Protein AF-A0A5E6NGL3-F1 (afdb_monomer_lite)

Sequence (136 aa):
MLFLQLDERLEDPSSFRTLKNEIEWINKFREMGIKTPKYFKTISMFGKDNQEHHGILVERIHSSVLVKPGRLSILKGRTTAKTLSDIQNLLQKFDQYPNLGIGDFQVLLGRDGQLYVIDPLNIHAHRLKFCLIIHR

Foldseek 3Di:
DWDKPDDDDDDDPLVVVLQVVQVVVCVVCVVLVQAAFAWDDKDWDQDPVRDIDIATATHAQPPWDKDFPPPDPPPPQQADVQLVVNVVSVVVSCVVPVQDDFLGFMWIRHSNRHIHTPPRDRVPRDDDHIYTNDDD

Structure (mmCIF, N/CA/C/O backbone):
data_AF-A0A5E6NGL3-F1
#
_entry.id   AF-A0A5E6NGL3-F1
#
loop_
_atom_site.group_PDB
_atom_site.id
_atom_site.type_symbol
_atom_site.label_atom_id
_atom_site.label_alt_id
_atom_site.label_comp_id
_atom_site.label_asym_id
_atom_site.label_entity_id
_atom_site.label_seq_id
_atom_site.pdbx_PDB_ins_code
_atom_site.Cartn_x
_atom_site.Cartn_y
_atom_site.Cartn_z
_atom_site.occupancy
_atom_site.B_iso_or_equiv
_atom_site.auth_seq_id
_atom_site.auth_comp_id
_atom_site.auth_asym_id
_atom_site.auth_atom_id
_atom_site.pdbx_PDB_model_num
ATOM 1 N N . MET A 1 1 ? -12.128 -11.095 -15.350 1.00 22.67 1 MET A N 1
ATOM 2 C CA . MET A 1 1 ? -11.728 -9.815 -15.980 1.00 22.67 1 MET A CA 1
ATOM 3 C C . MET A 1 1 ? -10.497 -9.285 -15.272 1.00 22.67 1 MET A C 1
ATOM 5 O O . MET A 1 1 ? -10.612 -8.934 -14.108 1.00 22.67 1 MET A O 1
ATOM 9 N N . LEU A 1 2 ? -9.342 -9.284 -15.943 1.00 27.00 2 LEU A N 1
ATOM 10 C CA . LEU A 1 2 ? -8.118 -8.619 -15.486 1.00 27.00 2 LEU A CA 1
ATOM 11 C C . LEU A 1 2 ? -8.354 -7.100 -15.551 1.00 27.00 2 LEU A C 1
ATOM 13 O O . LEU A 1 2 ? -8.649 -6.593 -16.631 1.00 27.00 2 LEU A O 1
ATOM 17 N N . PHE A 1 3 ? -8.254 -6.381 -14.433 1.00 27.14 3 PHE A N 1
ATOM 18 C CA . PHE A 1 3 ? -8.208 -4.919 -14.480 1.00 27.14 3 PHE A CA 1
ATOM 19 C C . PHE A 1 3 ? -6.767 -4.501 -14.777 1.00 27.14 3 PHE A C 1
ATOM 21 O O . PHE A 1 3 ? -5.906 -4.524 -13.901 1.00 27.14 3 PHE A O 1
ATOM 28 N N . LEU A 1 4 ? -6.518 -4.194 -16.048 1.00 32.59 4 LEU A N 1
ATOM 29 C CA . LEU A 1 4 ? -5.351 -3.460 -16.520 1.00 32.59 4 LEU A CA 1
ATOM 30 C C . LEU A 1 4 ? -5.724 -1.981 -16.474 1.00 32.59 4 LEU A C 1
ATOM 32 O O . LEU A 1 4 ? -6.608 -1.550 -17.212 1.00 32.59 4 LEU A O 1
ATOM 36 N N . GLN A 1 5 ? -5.090 -1.213 -15.595 1.00 35.44 5 GLN A N 1
ATOM 37 C CA . GLN A 1 5 ? -5.137 0.238 -15.705 1.00 35.44 5 GLN A CA 1
ATOM 38 C C . GLN A 1 5 ? -3.986 0.623 -16.635 1.00 35.44 5 GLN A C 1
ATOM 40 O O . GLN A 1 5 ? -2.831 0.635 -16.215 1.00 35.44 5 GLN A O 1
ATOM 45 N N . LEU A 1 6 ? -4.306 0.783 -17.922 1.00 31.34 6 LEU A N 1
ATOM 46 C CA . LEU A 1 6 ? -3.358 1.237 -18.930 1.00 31.34 6 LEU A CA 1
ATOM 47 C C . LEU A 1 6 ? -3.325 2.768 -18.898 1.00 31.34 6 LEU A C 1
ATOM 49 O O . LEU A 1 6 ? -4.347 3.388 -19.183 1.00 31.34 6 LEU A O 1
ATOM 53 N N . ASP A 1 7 ? -2.191 3.362 -18.529 1.00 35.12 7 ASP A N 1
ATOM 54 C CA . ASP A 1 7 ? -1.921 4.772 -18.825 1.00 35.12 7 ASP A CA 1
ATOM 55 C C . ASP A 1 7 ? -0.965 4.790 -20.023 1.00 35.12 7 ASP A C 1
ATOM 57 O O . ASP A 1 7 ? 0.172 4.322 -19.950 1.00 35.12 7 ASP A O 1
ATOM 61 N N . GLU A 1 8 ? -1.485 5.206 -21.174 1.00 35.16 8 GLU A N 1
ATOM 62 C CA . GLU A 1 8 ? -0.769 5.245 -22.445 1.00 35.16 8 GLU A CA 1
ATOM 63 C C . GLU A 1 8 ? 0.242 6.388 -22.415 1.00 35.16 8 GLU A C 1
ATOM 65 O O . GLU A 1 8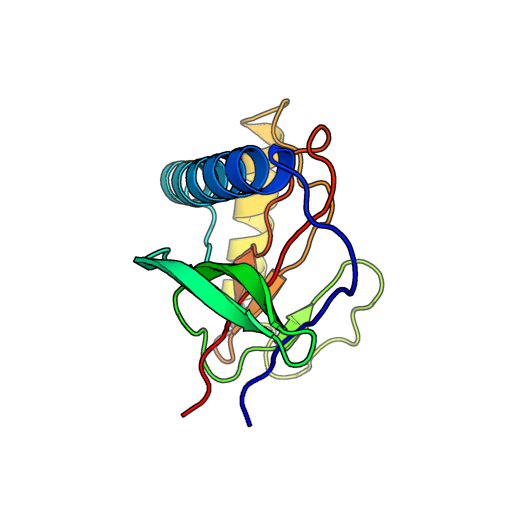 ? -0.121 7.521 -22.734 1.00 35.16 8 GLU A O 1
ATOM 70 N N . ARG A 1 9 ? 1.499 6.119 -22.040 1.00 37.59 9 ARG A N 1
ATOM 71 C CA . ARG A 1 9 ? 2.667 6.883 -22.516 1.00 37.59 9 ARG A CA 1
ATOM 72 C C . ARG A 1 9 ? 3.993 6.315 -22.010 1.00 37.59 9 ARG A C 1
ATOM 74 O O . ARG A 1 9 ? 4.148 6.148 -20.817 1.00 37.59 9 ARG A O 1
ATOM 81 N N . LEU A 1 10 ? 4.936 6.208 -22.950 1.00 45.59 10 LEU A N 1
ATOM 82 C CA . LEU A 1 10 ? 6.393 6.428 -22.880 1.00 45.59 10 LEU A CA 1
ATOM 83 C C . LEU A 1 10 ? 7.353 5.285 -22.492 1.00 45.59 10 LEU A C 1
ATOM 85 O O . LEU A 1 10 ? 7.558 4.935 -21.332 1.00 45.59 10 LEU A O 1
ATOM 89 N N . GLU A 1 11 ? 8.070 4.872 -23.540 1.00 48.03 11 GLU A N 1
ATOM 90 C CA . GLU A 1 11 ? 9.465 4.433 -23.590 1.00 48.03 11 GLU A CA 1
ATOM 91 C C . GLU A 1 11 ? 10.403 5.494 -22.963 1.00 48.03 11 GLU A C 1
ATOM 93 O O . GLU A 1 11 ? 10.647 6.542 -23.558 1.00 48.03 11 GLU A O 1
ATOM 98 N N . ASP A 1 12 ? 10.947 5.257 -21.766 1.00 45.00 12 ASP A N 1
ATOM 99 C CA . ASP A 1 12 ? 12.068 6.046 -21.227 1.00 45.00 12 ASP A CA 1
ATOM 100 C C . ASP A 1 12 ? 12.848 5.210 -20.184 1.00 45.00 12 ASP A C 1
ATOM 102 O O . ASP A 1 12 ? 12.214 4.634 -19.294 1.00 45.00 12 ASP A O 1
ATOM 106 N N . PRO A 1 13 ? 14.197 5.127 -20.213 1.00 43.75 13 PRO A N 1
ATOM 107 C CA . PRO A 1 13 ? 15.022 4.585 -19.119 1.00 43.75 13 PRO A CA 1
ATOM 108 C C . PRO A 1 13 ? 14.725 5.168 -17.718 1.00 43.75 13 PRO A C 1
ATOM 110 O O . PRO A 1 13 ? 15.100 4.564 -16.707 1.00 43.75 13 PRO A O 1
ATOM 113 N N . SER A 1 14 ? 14.012 6.295 -17.617 1.00 47.84 14 SER A N 1
ATOM 114 C CA . SER A 1 14 ? 13.446 6.795 -16.353 1.00 47.84 14 SER A CA 1
ATOM 115 C C . SER A 1 14 ? 12.419 5.843 -15.703 1.00 47.84 14 SER A C 1
ATOM 117 O O . SER A 1 14 ? 12.320 5.810 -14.473 1.00 47.84 14 SER A O 1
ATOM 119 N N . SER A 1 15 ? 11.730 5.004 -16.486 1.00 50.16 15 SER A N 1
ATOM 120 C CA . SER A 1 15 ? 10.735 4.012 -16.034 1.00 50.16 15 SER A CA 1
ATOM 121 C C . SER A 1 15 ? 11.297 2.982 -15.045 1.00 50.16 15 SER A C 1
ATOM 123 O O . SER A 1 15 ? 10.682 2.696 -14.015 1.00 50.16 15 SER A O 1
ATOM 125 N N . PHE A 1 16 ? 12.509 2.475 -15.284 1.00 49.97 16 PHE A N 1
ATOM 126 C CA . PHE A 1 16 ? 13.148 1.496 -14.400 1.00 49.97 16 PHE A CA 1
ATOM 127 C C . PHE A 1 16 ? 13.529 2.112 -13.045 1.00 49.97 16 PHE A C 1
ATOM 129 O O . PHE A 1 16 ? 13.360 1.492 -11.990 1.00 49.97 16 PHE A O 1
ATOM 136 N N . ARG A 1 17 ? 13.987 3.373 -13.053 1.00 50.56 17 ARG A N 1
ATOM 137 C CA . ARG A 1 17 ? 14.273 4.139 -11.828 1.00 50.56 17 ARG A CA 1
ATOM 138 C C . ARG A 1 17 ? 12.994 4.385 -11.023 1.00 50.56 17 ARG A C 1
ATOM 140 O O . ARG A 1 17 ? 13.022 4.312 -9.796 1.00 50.56 17 ARG A O 1
ATOM 147 N N . THR A 1 18 ? 11.874 4.609 -11.705 1.00 63.56 18 THR A N 1
ATOM 148 C CA . THR A 1 18 ? 10.549 4.766 -11.093 1.00 63.56 18 THR A CA 1
ATOM 149 C C . THR A 1 18 ? 10.049 3.470 -10.445 1.00 63.56 18 THR A C 1
ATOM 151 O O . THR A 1 18 ? 9.575 3.520 -9.310 1.00 63.56 18 THR A O 1
ATOM 154 N N . LEU A 1 19 ? 10.238 2.307 -11.081 1.00 67.25 19 LEU A N 1
ATOM 155 C CA . LEU A 1 19 ? 9.858 1.003 -10.510 1.00 67.25 19 LEU A CA 1
ATOM 156 C C . LEU A 1 19 ? 10.687 0.628 -9.277 1.00 67.25 19 LEU A C 1
ATOM 158 O O . LEU A 1 19 ? 10.140 0.160 -8.279 1.00 67.25 19 LEU A O 1
ATOM 162 N N . LYS A 1 20 ? 12.004 0.864 -9.311 1.00 69.31 20 LYS A N 1
ATOM 163 C CA . LYS A 1 20 ? 12.862 0.637 -8.140 1.00 69.31 20 LYS A CA 1
ATOM 164 C C . LYS A 1 20 ? 12.423 1.506 -6.957 1.00 69.31 20 LYS A C 1
ATOM 166 O O . LYS A 1 20 ? 12.273 0.995 -5.850 1.00 69.31 20 LYS A O 1
ATOM 171 N N . ASN A 1 21 ? 12.149 2.786 -7.211 1.00 71.06 21 ASN A N 1
ATOM 172 C CA . ASN A 1 21 ? 11.644 3.705 -6.193 1.00 71.06 21 ASN A CA 1
ATOM 173 C C . ASN A 1 21 ? 10.295 3.244 -5.622 1.00 71.06 21 ASN A C 1
ATOM 175 O O . ASN A 1 21 ? 10.089 3.304 -4.414 1.00 71.06 21 ASN A O 1
ATOM 179 N N . GLU A 1 22 ? 9.380 2.766 -6.464 1.00 71.75 22 GLU A N 1
ATOM 180 C CA . GLU A 1 22 ? 8.087 2.245 -6.016 1.00 71.75 22 GLU A CA 1
ATOM 181 C C . GLU A 1 22 ? 8.238 1.042 -5.076 1.00 71.75 22 GLU A C 1
ATOM 183 O O . GLU A 1 22 ? 7.608 1.007 -4.019 1.00 71.75 22 GLU A O 1
ATOM 188 N N . ILE A 1 23 ? 9.109 0.088 -5.412 1.00 77.38 23 ILE A N 1
ATOM 189 C CA . ILE A 1 23 ? 9.380 -1.082 -4.563 1.00 77.38 23 ILE A CA 1
ATOM 190 C C . ILE A 1 23 ? 9.983 -0.650 -3.222 1.00 77.38 23 ILE A C 1
ATOM 192 O O . ILE A 1 23 ? 9.561 -1.135 -2.170 1.00 77.38 23 ILE A O 1
ATOM 196 N N . GLU A 1 24 ? 10.941 0.282 -3.240 1.00 80.44 24 GLU A N 1
ATOM 197 C CA . GLU A 1 24 ? 11.532 0.837 -2.018 1.00 80.44 24 GLU A CA 1
ATOM 198 C C . GLU A 1 24 ? 10.472 1.484 -1.119 1.00 80.44 24 GLU A C 1
ATOM 200 O O . GLU A 1 24 ? 10.475 1.262 0.093 1.00 80.44 24 GLU A O 1
ATOM 205 N N . TRP A 1 25 ? 9.527 2.231 -1.692 1.00 78.69 25 TRP A N 1
ATOM 206 C CA . TRP A 1 25 ? 8.451 2.857 -0.924 1.00 78.69 25 TRP A CA 1
ATOM 207 C C . TRP A 1 25 ? 7.425 1.861 -0.392 1.00 78.69 25 TRP A C 1
ATOM 209 O O . TRP A 1 25 ? 7.016 1.989 0.762 1.00 78.69 25 TRP A O 1
ATOM 219 N N . ILE A 1 26 ? 7.061 0.835 -1.167 1.00 80.00 26 ILE A N 1
ATOM 220 C CA . ILE A 1 26 ? 6.202 -0.259 -0.686 1.00 80.00 26 ILE A CA 1
ATOM 221 C C . ILE A 1 26 ? 6.827 -0.922 0.546 1.00 80.00 26 ILE A C 1
ATOM 223 O O . ILE A 1 26 ? 6.127 -1.155 1.534 1.00 80.00 26 ILE A O 1
ATOM 227 N N . ASN A 1 27 ? 8.133 -1.195 0.509 1.00 83.25 27 ASN A N 1
ATOM 228 C CA . ASN A 1 27 ? 8.846 -1.813 1.626 1.00 83.25 27 ASN A CA 1
ATOM 229 C C . ASN A 1 27 ? 8.935 -0.874 2.835 1.00 83.25 27 ASN A C 1
ATOM 231 O O . ASN A 1 27 ? 8.538 -1.272 3.929 1.00 83.25 27 ASN A O 1
ATOM 235 N N . LYS A 1 28 ? 9.333 0.390 2.636 1.00 83.12 28 LYS A N 1
ATOM 236 C CA . LYS A 1 28 ? 9.382 1.398 3.710 1.00 83.12 28 LYS A CA 1
ATOM 237 C C . LYS A 1 28 ? 8.028 1.584 4.388 1.00 83.12 28 LYS A C 1
ATOM 239 O O . LYS A 1 28 ? 7.957 1.676 5.607 1.00 83.12 28 LYS A O 1
ATOM 244 N N . PHE A 1 29 ? 6.936 1.620 3.625 1.00 85.88 29 PHE A N 1
ATOM 245 C CA . PHE A 1 29 ? 5.593 1.766 4.193 1.00 85.88 29 PHE A CA 1
ATOM 246 C C . PHE A 1 29 ? 5.262 0.593 5.111 1.00 85.88 29 PHE A C 1
ATOM 248 O O . PHE A 1 29 ? 4.804 0.808 6.231 1.00 85.88 29 PHE A O 1
ATOM 255 N N . ARG A 1 30 ? 5.582 -0.633 4.689 1.00 87.06 30 ARG A N 1
ATOM 256 C CA . ARG A 1 30 ? 5.390 -1.830 5.517 1.00 87.06 30 ARG A CA 1
ATOM 257 C C . ARG A 1 30 ? 6.243 -1.797 6.783 1.00 87.06 30 ARG A C 1
ATOM 259 O O . ARG A 1 30 ? 5.722 -2.116 7.846 1.00 87.06 30 ARG A O 1
ATOM 266 N N . GLU A 1 31 ? 7.506 -1.385 6.686 1.00 89.12 31 GLU A N 1
ATOM 267 C CA . GLU A 1 31 ? 8.404 -1.213 7.841 1.00 89.12 31 GLU A CA 1
ATOM 268 C C . GLU A 1 31 ? 7.871 -0.173 8.835 1.00 89.12 31 GLU A C 1
ATOM 270 O O . GLU A 1 31 ? 7.935 -0.376 10.045 1.00 89.12 31 GLU A O 1
ATOM 275 N N . MET A 1 32 ? 7.264 0.907 8.335 1.00 87.19 32 MET A N 1
ATOM 276 C CA . MET A 1 32 ? 6.612 1.930 9.158 1.00 87.19 32 MET A CA 1
ATOM 277 C C . MET A 1 32 ? 5.278 1.465 9.768 1.00 87.19 32 MET A C 1
ATOM 279 O O . MET A 1 32 ? 4.702 2.184 10.586 1.00 87.19 32 MET A O 1
ATOM 283 N N . GLY A 1 33 ? 4.771 0.284 9.400 1.00 90.00 33 GLY A N 1
ATOM 284 C CA . GLY A 1 33 ? 3.467 -0.225 9.835 1.00 90.00 33 GLY A CA 1
ATOM 285 C C . GLY A 1 33 ? 2.282 0.320 9.031 1.00 90.00 33 GLY A C 1
ATOM 286 O O . GLY A 1 33 ? 1.136 0.200 9.465 1.00 90.00 33 GLY A O 1
ATOM 287 N N . ILE A 1 34 ? 2.529 0.918 7.863 1.00 89.38 34 ILE A N 1
ATOM 288 C CA . ILE A 1 34 ? 1.499 1.301 6.894 1.00 89.38 34 ILE A CA 1
ATOM 289 C C . ILE A 1 34 ? 1.189 0.083 6.021 1.00 89.38 34 ILE A C 1
ATOM 291 O O . ILE A 1 34 ? 2.071 -0.513 5.397 1.00 89.38 34 ILE A O 1
ATOM 295 N N . LYS A 1 35 ? -0.087 -0.294 5.956 1.00 92.00 35 LYS A N 1
ATOM 296 C CA . LYS A 1 35 ? -0.531 -1.427 5.142 1.00 92.00 35 LYS A CA 1
ATOM 297 C C . LYS A 1 35 ? -0.450 -1.082 3.658 1.00 92.00 35 LYS A C 1
ATOM 299 O O . LYS A 1 35 ? -1.053 -0.113 3.204 1.00 92.00 35 LYS A O 1
ATOM 304 N N . THR A 1 36 ? 0.238 -1.928 2.903 1.00 89.00 36 THR A N 1
ATOM 305 C CA . THR A 1 36 ? 0.308 -1.909 1.437 1.00 89.00 36 THR A CA 1
ATOM 306 C C . THR A 1 36 ? 0.164 -3.343 0.920 1.00 89.00 36 THR A C 1
ATOM 308 O O . THR A 1 36 ? 0.524 -4.285 1.644 1.00 89.00 36 THR A O 1
ATOM 311 N N . PRO A 1 37 ? -0.355 -3.559 -0.303 1.00 87.94 37 PRO A N 1
ATOM 312 C CA . PRO A 1 37 ? -0.334 -4.885 -0.910 1.00 87.94 37 PRO A CA 1
ATOM 313 C C . PRO A 1 37 ? 1.096 -5.430 -0.967 1.00 87.94 37 PRO A C 1
ATOM 315 O O . PRO A 1 37 ? 2.030 -4.712 -1.333 1.00 87.94 37 PRO A O 1
ATOM 318 N N . LYS A 1 38 ? 1.297 -6.697 -0.590 1.00 86.06 38 LYS A N 1
ATOM 319 C CA . LYS A 1 38 ? 2.636 -7.297 -0.589 1.00 86.06 38 LYS A CA 1
ATOM 320 C C . LYS A 1 38 ? 3.223 -7.329 -2.002 1.00 86.06 38 LYS A C 1
ATOM 322 O O . LYS A 1 38 ? 2.636 -7.925 -2.897 1.00 86.06 38 LYS A O 1
ATOM 327 N N . TYR A 1 39 ? 4.402 -6.742 -2.184 1.00 84.75 39 TYR A N 1
ATOM 328 C CA . TYR A 1 39 ? 5.190 -6.906 -3.404 1.00 84.75 39 TYR A CA 1
ATOM 329 C C . TYR A 1 39 ? 5.694 -8.349 -3.545 1.00 84.75 39 TYR A C 1
ATOM 331 O O . TYR A 1 39 ? 6.153 -8.952 -2.571 1.00 84.75 39 TYR A O 1
ATOM 339 N N . PHE A 1 40 ? 5.628 -8.891 -4.763 1.00 82.31 40 PHE A N 1
ATOM 340 C CA . PHE A 1 40 ? 6.172 -10.207 -5.094 1.00 82.31 40 PHE A CA 1
ATOM 341 C C . PHE A 1 40 ? 7.380 -10.126 -6.025 1.00 82.31 40 PHE A C 1
ATOM 343 O O . PHE A 1 40 ? 8.434 -10.660 -5.690 1.00 82.31 40 PHE A O 1
ATOM 350 N N . LYS A 1 41 ? 7.228 -9.509 -7.204 1.00 81.81 41 LYS A N 1
ATOM 351 C CA . LYS A 1 41 ? 8.298 -9.383 -8.206 1.00 81.81 41 LYS A CA 1
ATOM 352 C C . LYS A 1 41 ? 7.995 -8.299 -9.238 1.00 81.81 41 LYS A C 1
ATOM 354 O O . LYS A 1 41 ? 6.837 -7.926 -9.415 1.00 81.81 41 LYS A O 1
ATOM 359 N N . THR A 1 42 ? 9.013 -7.860 -9.966 1.00 80.44 42 THR A N 1
ATOM 360 C CA . THR A 1 42 ? 8.846 -7.135 -11.228 1.00 80.44 42 THR A CA 1
ATOM 361 C C . THR A 1 42 ? 8.414 -8.093 -12.337 1.00 80.44 42 THR A C 1
ATOM 363 O O . THR A 1 42 ? 8.717 -9.291 -12.314 1.00 80.44 42 THR A O 1
ATOM 366 N N . ILE A 1 43 ? 7.666 -7.570 -13.300 1.00 78.25 43 ILE A N 1
ATOM 367 C CA . ILE A 1 43 ? 7.231 -8.285 -14.500 1.00 78.25 43 ILE A CA 1
ATOM 368 C C . ILE A 1 43 ? 7.420 -7.383 -15.719 1.00 78.25 43 ILE A C 1
ATOM 370 O O . ILE A 1 43 ? 7.369 -6.160 -15.590 1.00 78.25 43 ILE A O 1
ATOM 374 N N . SER A 1 44 ? 7.604 -7.983 -16.892 1.00 78.94 44 SER A N 1
ATOM 375 C CA . SER A 1 44 ? 7.476 -7.292 -18.174 1.00 78.94 44 SER A CA 1
ATOM 376 C C . SER A 1 44 ? 6.485 -8.016 -19.080 1.00 78.94 44 SER A C 1
ATOM 378 O O . SER A 1 44 ? 6.265 -9.225 -18.942 1.00 78.94 44 SER A O 1
ATOM 380 N N . MET A 1 45 ? 5.810 -7.261 -19.942 1.00 78.31 45 MET A N 1
ATOM 381 C CA . MET A 1 45 ? 4.844 -7.779 -20.908 1.00 78.31 45 MET A CA 1
ATOM 382 C C . MET A 1 45 ? 4.840 -6.921 -22.168 1.00 78.31 45 MET A C 1
ATOM 384 O O . MET A 1 45 ? 4.948 -5.704 -22.080 1.00 78.31 45 MET A O 1
ATOM 388 N N . PHE A 1 46 ? 4.657 -7.541 -23.331 1.00 79.06 46 PHE A N 1
ATOM 389 C CA . PHE A 1 46 ? 4.470 -6.800 -24.576 1.00 79.06 46 PHE A CA 1
ATOM 390 C C . PHE A 1 46 ? 3.011 -6.363 -24.727 1.00 79.06 46 PHE A C 1
ATOM 392 O O . PHE A 1 46 ? 2.088 -7.167 -24.564 1.00 79.06 46 PHE A O 1
ATOM 399 N N . GLY A 1 47 ? 2.809 -5.078 -25.008 1.00 75.62 47 GLY A N 1
ATOM 400 C CA . GLY A 1 47 ? 1.506 -4.489 -25.283 1.00 75.62 47 GLY A CA 1
ATOM 401 C C . GLY A 1 47 ? 1.033 -4.783 -26.707 1.00 75.62 47 GLY A C 1
ATOM 402 O O . GLY A 1 47 ? 1.747 -5.361 -27.526 1.00 75.62 47 GLY A O 1
ATOM 403 N N . LYS A 1 48 ? -0.200 -4.373 -27.027 1.00 78.25 48 LYS A N 1
ATOM 404 C CA . LYS A 1 48 ? -0.746 -4.487 -28.397 1.00 78.25 48 LYS A CA 1
ATOM 405 C C . LYS A 1 48 ? -0.012 -3.601 -29.408 1.00 78.25 48 LYS A C 1
ATOM 407 O O . LYS A 1 48 ? -0.072 -3.862 -30.602 1.00 78.25 48 LYS A O 1
ATOM 412 N N . ASP A 1 49 ? 0.651 -2.570 -28.908 1.00 80.81 49 ASP A N 1
ATOM 413 C CA . ASP A 1 49 ? 1.571 -1.680 -29.613 1.00 80.81 49 ASP A CA 1
ATOM 414 C C . ASP A 1 49 ? 2.941 -2.324 -29.891 1.00 80.81 49 ASP A C 1
ATOM 416 O O . ASP A 1 49 ? 3.799 -1.690 -30.495 1.00 80.81 49 ASP A O 1
ATOM 420 N N . ASN A 1 50 ? 3.146 -3.580 -29.471 1.00 80.56 50 ASN A N 1
ATOM 421 C CA . ASN A 1 50 ? 4.422 -4.289 -29.526 1.00 80.56 50 ASN A CA 1
ATOM 422 C C . ASN A 1 50 ? 5.539 -3.609 -28.707 1.00 80.56 50 ASN A C 1
ATOM 424 O O . ASN A 1 50 ? 6.715 -3.914 -28.901 1.00 80.56 50 ASN A O 1
ATOM 428 N N . GLN A 1 51 ? 5.179 -2.718 -27.777 1.00 78.19 51 GLN A N 1
ATOM 429 C CA . GLN A 1 51 ? 6.112 -2.122 -26.823 1.00 78.19 51 GLN A CA 1
ATOM 430 C C . GLN A 1 51 ? 6.222 -2.995 -25.572 1.00 78.19 51 GLN A C 1
ATOM 432 O O . GLN A 1 51 ? 5.244 -3.614 -25.145 1.00 78.19 51 GLN A O 1
ATOM 437 N N . GLU A 1 52 ? 7.418 -3.065 -24.984 1.00 77.31 52 GLU A N 1
ATOM 438 C CA . GLU A 1 52 ? 7.627 -3.740 -23.703 1.00 77.31 52 GLU A CA 1
ATOM 439 C C . GLU A 1 52 ? 7.215 -2.816 -22.552 1.00 77.31 52 GLU A C 1
ATOM 441 O O . GLU A 1 52 ? 7.748 -1.722 -22.378 1.00 77.31 52 GLU A O 1
ATOM 446 N N . HIS A 1 53 ? 6.276 -3.283 -21.735 1.00 73.88 53 HIS A N 1
ATOM 447 C CA . HIS A 1 53 ? 5.778 -2.587 -20.556 1.00 73.88 53 HIS A CA 1
ATOM 448 C C . HIS A 1 53 ? 6.291 -3.283 -19.300 1.00 73.88 53 HIS A C 1
ATOM 450 O O . HIS A 1 53 ? 6.089 -4.487 -19.114 1.00 73.88 53 HIS A O 1
ATOM 456 N N . HIS A 1 54 ? 6.919 -2.523 -18.407 1.00 73.94 54 HIS A N 1
ATOM 457 C CA . HIS A 1 54 ? 7.394 -3.017 -17.117 1.00 73.94 54 HIS A CA 1
ATOM 458 C C . HIS A 1 54 ? 6.418 -2.649 -15.994 1.00 73.94 54 HIS A C 1
ATOM 460 O O . HIS A 1 54 ? 5.850 -1.558 -15.968 1.00 73.94 54 HIS A O 1
ATOM 466 N N . GLY A 1 55 ? 6.250 -3.550 -15.031 1.00 75.19 55 GLY A N 1
ATOM 467 C CA . GLY A 1 55 ? 5.382 -3.333 -13.878 1.00 75.19 55 GLY A CA 1
ATOM 468 C C . GLY A 1 55 ? 5.776 -4.174 -12.672 1.00 75.19 55 GLY A C 1
ATOM 469 O O . GLY A 1 55 ? 6.777 -4.897 -12.678 1.00 75.19 55 GLY A O 1
ATOM 470 N N . ILE A 1 56 ? 4.956 -4.098 -11.627 1.00 76.69 56 ILE A N 1
ATOM 471 C CA . ILE A 1 56 ? 5.101 -4.912 -10.418 1.00 76.69 56 ILE A CA 1
ATOM 472 C C . ILE A 1 56 ? 3.908 -5.845 -10.230 1.00 76.69 56 ILE A C 1
ATOM 474 O O . ILE A 1 56 ? 2.758 -5.498 -10.503 1.00 76.69 56 ILE A O 1
ATOM 478 N N . LEU A 1 57 ? 4.196 -7.042 -9.729 1.00 81.25 57 LEU A N 1
ATOM 479 C CA . LEU A 1 57 ? 3.206 -7.986 -9.240 1.00 81.25 57 LEU A CA 1
ATOM 480 C C . LEU A 1 57 ? 3.072 -7.821 -7.726 1.00 81.25 57 LEU A C 1
ATOM 482 O O . LEU A 1 57 ? 4.045 -7.997 -6.987 1.00 81.25 57 LEU A O 1
ATOM 486 N N . VAL A 1 58 ? 1.853 -7.533 -7.276 1.00 82.62 58 VAL A N 1
ATOM 487 C CA . VAL A 1 58 ? 1.516 -7.340 -5.862 1.00 82.62 58 VAL A CA 1
ATOM 488 C C . VAL A 1 58 ? 0.353 -8.232 -5.430 1.00 82.62 58 VAL A C 1
ATOM 490 O O . VAL A 1 58 ? -0.364 -8.807 -6.250 1.00 82.62 58 VAL A O 1
ATOM 493 N N . GLU A 1 59 ? 0.172 -8.360 -4.121 1.00 87.00 59 GLU A N 1
ATOM 494 C CA . GLU A 1 59 ? -0.952 -9.044 -3.494 1.00 87.00 59 GLU A CA 1
ATOM 495 C C . GLU A 1 59 ? -2.295 -8.516 -3.989 1.00 87.00 59 GLU A C 1
ATOM 497 O O . GLU A 1 59 ? -2.564 -7.315 -4.012 1.00 87.00 59 GLU A O 1
ATOM 502 N N . ARG A 1 60 ? -3.183 -9.445 -4.342 1.00 84.62 60 ARG A N 1
ATOM 503 C CA . ARG A 1 60 ? -4.566 -9.109 -4.649 1.00 84.62 60 ARG A CA 1
ATOM 504 C C . ARG A 1 60 ? -5.350 -8.946 -3.352 1.00 84.62 60 ARG A C 1
ATOM 506 O O . ARG A 1 60 ? -5.606 -9.923 -2.653 1.00 84.62 60 ARG A O 1
ATOM 513 N N . ILE A 1 61 ? -5.851 -7.740 -3.105 1.00 86.31 61 ILE A N 1
ATOM 514 C CA . ILE A 1 61 ? -6.831 -7.503 -2.041 1.00 86.31 61 ILE A CA 1
ATOM 515 C C . ILE A 1 61 ? -8.229 -7.818 -2.584 1.00 86.31 61 ILE A C 1
ATOM 517 O O . ILE A 1 61 ? -8.819 -7.046 -3.346 1.00 86.31 61 ILE A O 1
ATOM 521 N N . HIS A 1 62 ? -8.754 -8.990 -2.232 1.00 83.19 62 HIS A N 1
ATOM 522 C CA . HIS A 1 62 ? -10.031 -9.481 -2.747 1.00 83.19 62 HIS A CA 1
ATOM 523 C C . HIS A 1 62 ? -11.219 -8.612 -2.321 1.00 83.19 62 HIS A C 1
ATOM 525 O O . HIS A 1 62 ? -11.319 -8.178 -1.175 1.00 83.19 62 HIS A O 1
ATOM 531 N N . SER A 1 63 ? -12.173 -8.424 -3.244 1.00 86.62 63 SER A N 1
ATOM 532 C CA . SER A 1 63 ? -13.395 -7.634 -3.012 1.00 86.62 63 SER A CA 1
ATOM 533 C C . SER A 1 63 ? -13.121 -6.217 -2.489 1.00 86.62 63 SER A C 1
ATOM 535 O O . SER A 1 63 ? -13.934 -5.667 -1.741 1.00 86.62 63 SER A O 1
ATOM 537 N N . SER A 1 64 ? -11.969 -5.650 -2.854 1.00 87.56 64 SER A N 1
ATOM 538 C CA . SER A 1 64 ? -11.616 -4.285 -2.501 1.00 87.56 64 SER A CA 1
ATOM 539 C C . SER A 1 64 ? -12.237 -3.278 -3.458 1.00 87.56 64 SER A C 1
ATOM 541 O O . SER A 1 64 ? -12.649 -3.609 -4.572 1.00 87.56 64 SER A O 1
ATOM 543 N N . VAL A 1 65 ? -12.310 -2.034 -3.004 1.00 86.44 65 VAL A N 1
ATOM 544 C CA . VAL A 1 65 ? -12.674 -0.894 -3.841 1.00 86.44 65 VAL A CA 1
ATOM 545 C C . VAL A 1 65 ? -11.649 0.208 -3.703 1.00 86.44 65 VAL A C 1
ATOM 547 O O . VAL A 1 65 ? -11.150 0.470 -2.610 1.00 86.44 65 VAL A O 1
ATOM 550 N N . LEU A 1 66 ? -11.354 0.849 -4.830 1.00 84.88 66 LEU A N 1
ATOM 551 C CA . LEU A 1 66 ? -10.493 2.015 -4.875 1.00 84.88 66 LEU A CA 1
ATOM 552 C C . LEU A 1 66 ? -11.203 3.202 -4.224 1.00 84.88 66 LEU A C 1
ATOM 554 O O . LEU A 1 66 ? -12.309 3.573 -4.620 1.00 84.88 66 LEU A O 1
ATOM 558 N N . VAL A 1 67 ? -10.545 3.807 -3.246 1.00 80.06 67 VAL A N 1
ATOM 559 C CA . VAL A 1 67 ? -11.000 4.998 -2.537 1.00 80.06 67 VAL A CA 1
ATOM 560 C C . VAL A 1 67 ? -9.958 6.093 -2.734 1.00 80.06 67 VAL A C 1
ATOM 562 O O . VAL A 1 67 ? -8.760 5.874 -2.549 1.00 80.06 67 VAL A O 1
ATOM 565 N N . LYS A 1 68 ? -10.428 7.284 -3.112 1.00 78.88 68 LYS A N 1
ATOM 566 C CA . LYS A 1 68 ? -9.611 8.496 -3.226 1.00 78.88 68 LYS A CA 1
ATOM 567 C C . LYS A 1 68 ? -10.206 9.604 -2.352 1.00 78.88 68 LYS A C 1
ATOM 569 O O . LYS A 1 68 ? -11.440 9.703 -2.284 1.00 78.88 68 LYS A O 1
ATOM 574 N N . PRO A 1 69 ? -9.380 10.453 -1.717 1.00 69.06 69 PRO A N 1
ATOM 575 C CA . PRO A 1 69 ? -9.856 11.664 -1.055 1.00 69.06 69 PRO A CA 1
ATOM 576 C C . PRO A 1 69 ? -10.742 12.495 -1.987 1.00 69.06 69 PRO A C 1
ATOM 578 O O . PRO A 1 69 ? -10.499 12.567 -3.190 1.00 69.06 69 PRO A O 1
ATOM 581 N N . GLY A 1 70 ? -11.807 13.088 -1.447 1.00 67.56 70 GLY A N 1
ATOM 582 C CA . GLY A 1 70 ? -12.742 13.917 -2.218 1.00 67.56 70 GLY A CA 1
ATOM 583 C C . GLY A 1 70 ? -13.736 13.156 -3.111 1.00 67.56 70 GLY A C 1
ATOM 584 O O . GLY A 1 70 ? -14.681 13.764 -3.599 1.00 67.56 70 GLY A O 1
ATOM 585 N N . ARG A 1 71 ? -13.593 11.831 -3.289 1.00 63.22 71 ARG A N 1
ATOM 586 C CA . ARG A 1 71 ? -14.557 10.968 -4.014 1.00 63.22 71 ARG A CA 1
ATOM 587 C C . ARG A 1 71 ? -15.248 9.929 -3.120 1.00 63.22 71 ARG A C 1
ATOM 589 O O . ARG A 1 71 ? -15.695 8.887 -3.593 1.00 63.22 71 ARG A O 1
ATOM 596 N N . LEU A 1 72 ? -15.340 10.194 -1.820 1.00 58.69 72 LEU A N 1
ATOM 597 C CA . LEU A 1 72 ? -15.966 9.286 -0.860 1.00 58.69 72 LEU A CA 1
ATOM 598 C C . LEU A 1 72 ? -17.497 9.349 -0.952 1.00 58.69 72 LEU A C 1
ATOM 600 O O . LEU A 1 72 ? -18.155 10.047 -0.187 1.00 58.69 72 LEU A O 1
ATOM 604 N N . SER A 1 73 ? -18.092 8.535 -1.821 1.00 57.31 73 SER A N 1
ATOM 605 C CA . SER A 1 73 ? -19.386 7.954 -1.467 1.00 57.31 73 SER A CA 1
ATOM 606 C C . SER A 1 73 ? -19.138 7.055 -0.255 1.00 57.31 73 SER A C 1
ATOM 608 O O . SER A 1 73 ? -18.348 6.117 -0.360 1.00 57.31 73 SER A O 1
ATOM 610 N N . ILE A 1 74 ? -19.749 7.346 0.897 1.00 57.69 74 ILE A N 1
ATOM 611 C CA . ILE A 1 74 ? -19.675 6.480 2.082 1.00 57.69 74 ILE A CA 1
ATOM 612 C C . ILE A 1 74 ? -20.060 5.065 1.641 1.00 57.69 74 ILE A C 1
ATOM 614 O O . ILE A 1 74 ? -21.217 4.807 1.306 1.00 57.69 74 ILE A O 1
ATOM 618 N N . LEU A 1 75 ? -19.088 4.151 1.614 1.00 68.38 75 LEU A N 1
ATOM 619 C CA . LEU A 1 75 ? -19.295 2.754 1.242 1.00 68.38 75 LEU A CA 1
ATOM 620 C C . LEU A 1 75 ? -19.969 2.044 2.421 1.00 68.38 75 LEU A C 1
ATOM 622 O O . LEU A 1 75 ? -19.335 1.286 3.161 1.00 68.38 75 LEU A O 1
ATOM 626 N N . LYS A 1 76 ? -21.255 2.362 2.635 1.00 65.56 76 LYS A N 1
ATOM 627 C CA . LYS A 1 76 ? -22.091 1.778 3.689 1.00 65.56 76 LYS A CA 1
ATOM 628 C C . LYS A 1 76 ? -21.922 0.257 3.671 1.00 65.56 76 LYS A C 1
ATOM 630 O O . LYS A 1 76 ? -22.061 -0.378 2.629 1.00 65.56 76 LYS A O 1
ATOM 635 N N . GLY A 1 77 ? -21.584 -0.306 4.829 1.00 73.25 77 GLY A N 1
ATOM 636 C CA . GLY A 1 77 ? -21.360 -1.744 5.007 1.00 73.25 77 GLY A CA 1
ATOM 637 C C . GLY A 1 77 ? -19.918 -2.231 4.810 1.00 73.25 77 GLY A C 1
ATOM 638 O O . GLY A 1 77 ? -19.675 -3.415 5.018 1.00 73.25 77 GLY A O 1
ATOM 639 N N . ARG A 1 78 ? -18.960 -1.365 4.443 1.00 79.00 78 ARG A N 1
ATOM 640 C CA . ARG A 1 78 ? -17.519 -1.710 4.396 1.00 79.00 78 ARG A CA 1
ATOM 641 C C . ARG A 1 78 ? -16.660 -0.924 5.377 1.00 79.00 78 ARG A C 1
ATOM 643 O O . ARG A 1 78 ? -15.622 -1.423 5.791 1.00 79.00 78 ARG A O 1
ATOM 650 N N . THR A 1 79 ? -17.079 0.279 5.757 1.00 85.50 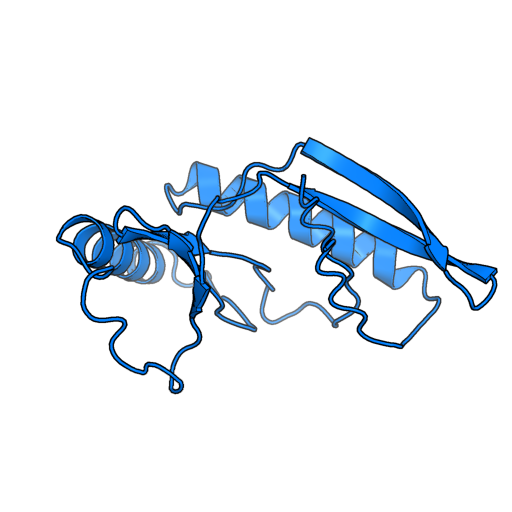79 THR A N 1
ATOM 651 C CA . THR A 1 79 ? -16.395 1.046 6.802 1.00 85.50 79 THR A CA 1
ATOM 652 C C . THR A 1 79 ? -16.627 0.387 8.160 1.00 85.50 79 THR A C 1
ATOM 654 O O . THR A 1 79 ? -17.771 0.238 8.589 1.00 85.50 79 THR A O 1
ATOM 657 N N . THR A 1 80 ? -15.549 -0.004 8.837 1.00 89.62 80 THR A N 1
ATOM 658 C CA . THR A 1 80 ? -15.575 -0.656 10.157 1.00 89.62 80 THR A CA 1
ATOM 659 C C . THR A 1 80 ? -14.608 0.034 11.126 1.00 89.62 80 THR A C 1
ATOM 661 O O . THR A 1 80 ? -13.888 0.960 10.752 1.00 89.62 80 THR A O 1
ATOM 664 N N . ALA A 1 81 ? -14.535 -0.441 12.374 1.00 92.19 81 ALA A N 1
ATOM 665 C CA . ALA A 1 81 ? -13.524 0.011 13.335 1.00 92.19 81 ALA A CA 1
ATOM 666 C C . ALA A 1 81 ? -12.081 -0.196 12.827 1.00 92.19 81 ALA A C 1
ATOM 668 O O . ALA A 1 81 ? -11.199 0.595 13.155 1.00 92.19 81 ALA A O 1
ATOM 669 N N . LYS A 1 82 ? -11.841 -1.205 11.972 1.00 93.06 82 LYS A N 1
ATOM 670 C CA . LYS A 1 82 ? -10.534 -1.408 11.324 1.00 93.06 82 LYS A CA 1
ATOM 671 C C . LYS A 1 82 ? -10.195 -0.261 10.377 1.00 93.06 82 LYS A C 1
ATOM 673 O O . LYS A 1 82 ? -9.060 0.192 10.370 1.00 93.06 82 LYS A O 1
ATOM 678 N N . THR A 1 83 ? -11.186 0.251 9.644 1.00 91.25 83 THR A N 1
ATOM 679 C CA . THR A 1 83 ? -11.006 1.411 8.760 1.00 91.25 83 THR A CA 1
ATOM 680 C C . THR A 1 83 ? -10.562 2.628 9.559 1.00 91.25 83 THR A C 1
ATOM 682 O O . THR A 1 83 ? -9.609 3.298 9.178 1.00 91.25 83 THR A O 1
ATOM 685 N N . LEU A 1 84 ? -11.224 2.893 10.691 1.00 91.88 84 LEU A N 1
ATOM 686 C CA . LEU A 1 84 ? -10.864 4.002 11.572 1.00 91.88 84 LEU A CA 1
ATOM 687 C C . LEU A 1 84 ? -9.450 3.833 12.142 1.00 91.88 84 LEU A C 1
ATOM 689 O O . LEU A 1 84 ? -8.663 4.773 12.091 1.00 91.88 84 LEU A O 1
ATOM 693 N N . SER A 1 85 ? -9.119 2.634 12.626 1.00 94.81 85 SER A N 1
ATOM 694 C CA . SER A 1 85 ? -7.790 2.327 13.163 1.00 94.81 85 SER A CA 1
ATOM 695 C C . SER A 1 85 ? -6.687 2.505 12.114 1.00 94.81 85 SER A C 1
ATOM 697 O O . SER A 1 85 ? -5.654 3.097 12.418 1.00 94.81 85 SER A O 1
ATOM 699 N N . ASP A 1 86 ? -6.918 2.071 10.872 1.00 93.06 86 ASP A N 1
ATOM 700 C CA . ASP A 1 86 ? -5.950 2.229 9.784 1.00 93.06 86 ASP A CA 1
ATOM 701 C C . ASP A 1 86 ? -5.760 3.709 9.396 1.00 93.06 86 ASP A C 1
ATOM 703 O O . ASP A 1 86 ? -4.628 4.132 9.160 1.00 93.06 86 ASP A O 1
ATOM 707 N N . ILE A 1 87 ? -6.832 4.518 9.388 1.00 90.75 87 ILE A N 1
ATOM 708 C CA . ILE A 1 87 ? -6.746 5.976 9.164 1.00 90.75 87 ILE A CA 1
ATOM 709 C C . ILE A 1 87 ? -5.961 6.651 10.292 1.00 90.75 87 ILE A C 1
ATOM 711 O O . ILE A 1 87 ? -5.078 7.460 10.021 1.00 90.75 87 ILE A O 1
ATOM 715 N N . GLN A 1 88 ? -6.260 6.322 11.550 1.00 94.12 88 GLN A N 1
ATOM 716 C CA . GLN A 1 88 ? -5.574 6.895 12.711 1.00 94.12 88 GLN A CA 1
ATOM 717 C C . GLN A 1 88 ? -4.087 6.538 12.724 1.00 94.12 88 GLN A C 1
ATOM 719 O O . GL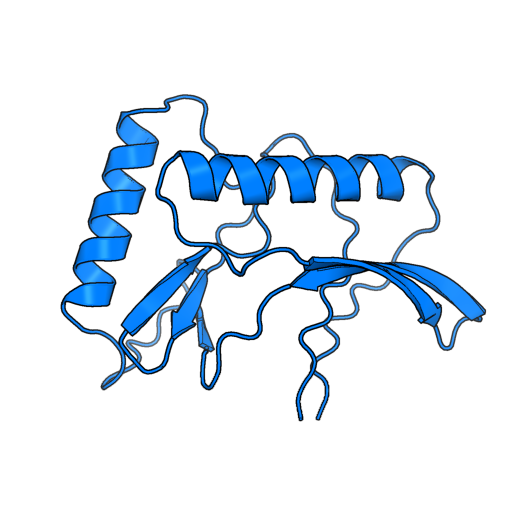N A 1 88 ? -3.254 7.413 12.944 1.00 94.12 88 GLN A O 1
ATOM 724 N N . ASN A 1 89 ? -3.749 5.280 12.425 1.00 94.19 89 ASN A N 1
ATOM 725 C CA . ASN A 1 89 ? -2.361 4.857 12.272 1.00 94.19 89 ASN A CA 1
ATOM 726 C C . ASN A 1 89 ? -1.671 5.659 11.161 1.00 94.19 89 ASN A C 1
ATOM 728 O O . ASN A 1 89 ? -0.582 6.173 11.375 1.00 94.19 89 ASN A O 1
ATOM 732 N N . LEU A 1 90 ? -2.309 5.834 10.000 1.00 89.25 90 LEU A N 1
ATOM 733 C CA . LEU A 1 90 ? -1.728 6.611 8.906 1.00 89.25 90 LEU A CA 1
ATOM 734 C C . LEU A 1 90 ? -1.484 8.082 9.284 1.00 89.25 90 LEU A C 1
ATOM 736 O O . LEU A 1 90 ? -0.410 8.604 8.995 1.00 89.25 90 LEU A O 1
ATOM 740 N N . LEU A 1 91 ? -2.441 8.728 9.959 1.00 89.88 91 LEU A N 1
ATOM 741 C CA . LEU A 1 91 ? -2.281 10.094 10.474 1.00 89.88 91 LEU A CA 1
ATOM 742 C C . LEU A 1 91 ? -1.090 10.185 11.437 1.00 89.88 91 LEU A C 1
ATOM 744 O O . LEU A 1 91 ? -0.219 11.029 11.252 1.00 89.88 91 LEU A O 1
ATOM 748 N N . GLN A 1 92 ? -0.981 9.241 12.376 1.00 93.69 92 GLN A N 1
ATOM 749 C CA . GLN A 1 92 ? 0.152 9.171 13.298 1.00 93.69 92 GLN A CA 1
ATOM 750 C C . GLN A 1 92 ? 1.495 9.025 12.563 1.00 93.69 92 GLN A C 1
ATOM 752 O O . GLN A 1 92 ? 2.503 9.566 13.012 1.00 93.69 92 GLN A O 1
ATOM 757 N N . LYS A 1 93 ? 1.542 8.305 11.433 1.00 87.44 93 LYS A N 1
ATOM 758 C CA . LYS A 1 93 ? 2.774 8.167 10.639 1.00 87.44 93 LYS A CA 1
ATOM 759 C C . LYS A 1 93 ? 3.164 9.460 9.937 1.00 87.44 93 LYS A C 1
ATOM 761 O O . LYS A 1 93 ? 4.353 9.752 9.882 1.00 87.44 93 LYS A O 1
ATOM 766 N N . PHE A 1 94 ? 2.210 10.250 9.457 1.00 84.00 94 PHE A N 1
ATOM 767 C CA . PHE A 1 94 ? 2.526 11.576 8.924 1.00 84.00 94 PHE A CA 1
ATOM 768 C C . PHE A 1 94 ? 3.104 12.507 9.998 1.00 84.00 94 PHE A C 1
ATOM 770 O O . PHE A 1 94 ? 4.068 13.213 9.719 1.00 84.00 94 PHE A O 1
ATOM 777 N N . ASP A 1 95 ? 2.604 12.430 11.234 1.00 88.06 95 ASP A N 1
ATOM 778 C CA . ASP A 1 95 ? 3.155 13.205 12.354 1.00 88.06 95 ASP A CA 1
ATOM 779 C C . ASP A 1 95 ? 4.560 12.723 12.764 1.00 88.06 95 ASP A C 1
ATOM 781 O O . ASP A 1 95 ? 5.438 13.524 13.083 1.00 88.06 95 ASP A O 1
ATOM 785 N N . GLN A 1 96 ? 4.794 11.405 12.749 1.00 87.62 96 GLN A N 1
ATOM 786 C CA . GLN A 1 96 ? 6.085 10.798 13.106 1.00 87.62 96 GLN A CA 1
ATOM 787 C C . GLN A 1 96 ? 7.170 11.017 12.046 1.00 87.62 96 GLN A C 1
ATOM 789 O O . GLN A 1 96 ? 8.352 11.106 12.383 1.00 87.62 96 GLN A O 1
ATOM 794 N N . TYR A 1 97 ? 6.787 11.076 10.772 1.00 81.06 97 TYR A N 1
ATOM 795 C CA . TYR A 1 97 ? 7.702 11.169 9.642 1.00 81.06 97 TYR A CA 1
ATOM 796 C C . TYR A 1 97 ? 7.379 12.430 8.828 1.00 81.06 97 TYR A C 1
ATOM 798 O O . TYR A 1 97 ? 6.698 12.336 7.811 1.00 81.06 97 TYR A O 1
ATOM 806 N N . PRO A 1 98 ? 7.901 13.613 9.206 1.00 73.50 98 PRO A N 1
ATOM 807 C CA . PRO A 1 98 ? 7.527 14.888 8.578 1.00 73.50 98 PRO A CA 1
ATOM 808 C C . PRO A 1 98 ? 7.889 14.993 7.085 1.00 73.50 98 PRO A C 1
ATOM 810 O O . PRO A 1 98 ? 7.342 15.828 6.374 1.00 73.50 98 PRO A O 1
ATOM 813 N N . ASN A 1 99 ? 8.782 14.128 6.591 1.00 71.19 99 ASN A N 1
ATOM 814 C CA . ASN A 1 99 ? 9.148 14.038 5.172 1.00 71.19 99 ASN A CA 1
ATOM 815 C C . ASN A 1 99 ? 8.344 12.970 4.405 1.00 71.19 99 ASN A C 1
ATOM 817 O O . ASN A 1 99 ? 8.640 12.685 3.243 1.00 71.19 99 ASN A O 1
ATOM 821 N N . LEU A 1 100 ? 7.370 12.323 5.049 1.00 74.12 100 LEU A N 1
ATOM 822 C CA . LEU A 1 100 ? 6.499 11.339 4.422 1.00 74.12 100 LEU A CA 1
ATOM 823 C C . LEU A 1 100 ? 5.426 12.062 3.602 1.00 74.12 100 LEU A C 1
ATOM 825 O O . LEU A 1 100 ? 4.520 12.680 4.151 1.00 74.12 100 LEU A O 1
ATOM 829 N N . GLY A 1 101 ? 5.508 11.949 2.278 1.00 68.31 101 GLY A N 1
ATOM 830 C CA . GLY A 1 101 ? 4.491 12.444 1.352 1.00 68.31 101 GLY A CA 1
ATOM 831 C C . GLY A 1 101 ? 3.984 11.333 0.437 1.00 68.31 101 GLY A C 1
ATOM 832 O O . GLY A 1 101 ? 4.764 10.484 0.005 1.00 68.31 101 GLY A O 1
ATOM 833 N N . I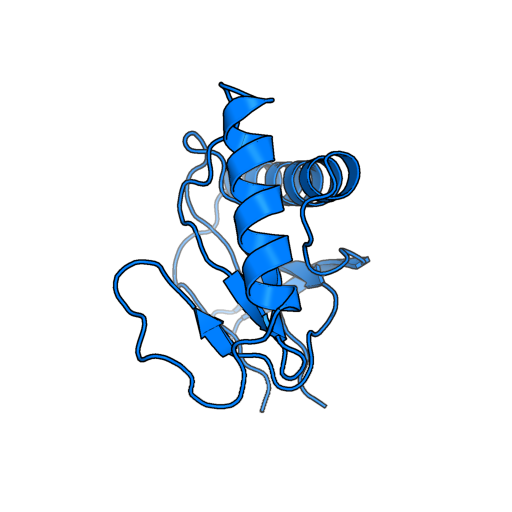LE A 1 102 ? 2.683 11.353 0.124 1.00 71.75 102 ILE A N 1
ATOM 834 C CA . ILE A 1 102 ? 2.058 10.456 -0.860 1.00 71.75 102 ILE A CA 1
ATOM 835 C C . ILE A 1 102 ? 1.461 11.319 -1.975 1.00 71.75 102 ILE A C 1
ATOM 837 O O . ILE A 1 102 ? 0.396 11.907 -1.807 1.00 71.75 102 ILE A O 1
ATOM 841 N N . GLY A 1 103 ? 2.175 11.421 -3.099 1.00 61.31 103 GLY A N 1
ATOM 842 C CA . GLY A 1 103 ? 1.884 12.354 -4.195 1.00 61.31 103 GLY A CA 1
ATOM 843 C C . GLY A 1 103 ? 0.576 12.093 -4.951 1.00 61.31 103 GLY A C 1
ATOM 844 O O . GLY A 1 103 ? 0.031 13.015 -5.548 1.00 61.31 103 GLY A O 1
ATOM 845 N N . ASP A 1 104 ? 0.040 10.873 -4.891 1.00 66.75 104 ASP A N 1
ATOM 846 C CA . ASP A 1 104 ? -1.288 10.516 -5.405 1.00 66.75 104 ASP A CA 1
ATOM 847 C C . ASP A 1 104 ? -1.943 9.559 -4.403 1.00 66.75 104 ASP A C 1
ATOM 849 O O . ASP A 1 104 ? -1.896 8.339 -4.550 1.00 66.75 104 ASP A O 1
ATOM 853 N N . PHE A 1 105 ? -2.450 10.107 -3.293 1.00 74.69 105 PHE A N 1
ATOM 854 C CA . PHE A 1 105 ? -2.958 9.285 -2.197 1.00 74.69 105 PHE A CA 1
ATOM 855 C C . PHE A 1 105 ? -4.191 8.480 -2.626 1.00 74.69 105 PHE A C 1
ATOM 857 O O . PHE A 1 105 ? -5.303 9.001 -2.760 1.00 74.69 105 PHE A O 1
ATOM 864 N N . GLN A 1 106 ? -3.974 7.181 -2.815 1.00 80.75 106 GLN A N 1
ATOM 865 C CA . GLN A 1 106 ? -4.981 6.209 -3.206 1.00 80.75 106 GLN A CA 1
ATOM 866 C C . GLN A 1 106 ? -4.928 5.011 -2.266 1.00 80.75 106 GLN A C 1
ATOM 868 O O . GLN A 1 106 ? -3.856 4.542 -1.876 1.00 80.75 106 GLN A O 1
ATOM 873 N N . VAL A 1 107 ? -6.102 4.496 -1.906 1.00 86.38 107 VAL A N 1
ATOM 874 C CA . VAL A 1 107 ? -6.204 3.341 -1.014 1.00 86.38 107 VAL A CA 1
ATOM 875 C C . VAL A 1 107 ? -7.210 2.328 -1.540 1.00 86.38 107 VAL A C 1
ATOM 877 O O . VAL A 1 107 ? -8.240 2.683 -2.110 1.00 86.38 107 VAL A O 1
ATOM 880 N N . LEU A 1 108 ? -6.932 1.048 -1.322 1.00 89.19 108 LEU A N 1
ATOM 881 C CA . LEU A 1 108 ? -7.911 -0.021 -1.462 1.00 89.19 108 LEU A CA 1
ATOM 882 C C . LEU A 1 108 ? -8.596 -0.238 -0.114 1.00 89.19 108 LEU A C 1
ATOM 884 O O . LEU A 1 108 ? -7.931 -0.537 0.877 1.00 89.19 108 LEU A O 1
ATOM 888 N N . LEU A 1 109 ? -9.924 -0.132 -0.085 1.00 90.00 109 LEU A N 1
ATOM 889 C CA . LEU A 1 109 ? -10.737 -0.555 1.052 1.00 90.00 109 LEU A CA 1
ATOM 890 C C . LEU A 1 109 ? -11.156 -2.008 0.847 1.00 90.00 109 LEU A C 1
ATOM 892 O O . LEU A 1 109 ? -11.966 -2.304 -0.035 1.00 90.00 109 LEU A O 1
ATOM 896 N N . GLY A 1 110 ? -10.600 -2.907 1.655 1.00 90.12 110 GLY A N 1
ATOM 897 C CA . GLY A 1 110 ? -10.984 -4.312 1.703 1.00 90.12 110 GLY A CA 1
ATOM 898 C C . GLY A 1 110 ? -12.426 -4.499 2.177 1.00 90.12 110 GLY A C 1
ATOM 899 O O . GLY A 1 110 ? -13.000 -3.651 2.863 1.00 90.12 110 GLY A O 1
ATOM 900 N N . ARG A 1 111 ? -13.031 -5.641 1.834 1.00 89.31 111 ARG A N 1
ATOM 901 C CA . ARG A 1 111 ? -14.399 -5.982 2.273 1.00 89.31 111 ARG A CA 1
ATOM 902 C C . ARG A 1 111 ? -14.543 -6.032 3.798 1.00 89.31 111 ARG A C 1
ATOM 904 O O . ARG A 1 111 ? -15.631 -5.797 4.308 1.00 89.31 111 ARG A O 1
ATOM 911 N N . ASP A 1 112 ? -13.466 -6.345 4.505 1.00 90.12 112 ASP A N 1
ATOM 912 C CA . ASP A 1 112 ? -13.395 -6.400 5.966 1.00 90.12 112 ASP A CA 1
ATOM 913 C C . ASP A 1 112 ? -13.122 -5.032 6.623 1.00 90.12 112 ASP A C 1
ATOM 915 O O . ASP A 1 112 ? -13.026 -4.933 7.850 1.00 90.12 112 ASP A O 1
ATOM 919 N N . GLY A 1 113 ? -13.004 -3.980 5.813 1.00 90.62 113 GLY A N 1
ATOM 920 C CA . GLY A 1 113 ? -12.776 -2.611 6.245 1.00 90.62 113 GLY A CA 1
ATOM 921 C C . GLY A 1 113 ? -11.310 -2.229 6.434 1.00 90.62 113 GLY A C 1
ATOM 922 O O . GLY A 1 113 ? -11.055 -1.116 6.883 1.00 90.62 113 GLY A O 1
ATOM 923 N N . GLN A 1 114 ? -10.347 -3.093 6.103 1.00 93.19 114 GLN A N 1
ATOM 924 C CA . GLN A 1 114 ? -8.932 -2.706 6.131 1.00 93.19 114 GLN A CA 1
ATOM 925 C C . GLN A 1 114 ? -8.575 -1.786 4.961 1.00 93.19 114 GLN A C 1
ATOM 927 O O . GLN A 1 114 ? -9.061 -1.978 3.843 1.00 93.19 114 GLN A O 1
ATOM 932 N N . LEU A 1 115 ? -7.707 -0.810 5.215 1.00 91.44 115 LEU A N 1
ATOM 933 C CA . LEU A 1 115 ? -7.185 0.094 4.192 1.00 91.44 115 LEU A CA 1
ATOM 934 C C . LEU A 1 115 ? -5.771 -0.309 3.791 1.00 91.44 115 LEU A C 1
ATOM 936 O O . LEU A 1 115 ? -4.914 -0.540 4.640 1.00 91.44 115 LEU A O 1
ATOM 940 N N . TYR A 1 116 ? -5.525 -0.339 2.486 1.00 90.94 116 TYR A N 1
ATOM 941 C CA . TYR A 1 116 ? -4.214 -0.606 1.911 1.00 90.94 116 TYR A CA 1
ATOM 942 C C . TYR A 1 116 ? -3.818 0.569 1.034 1.00 90.94 116 TYR A C 1
ATOM 944 O O . TYR A 1 116 ? -4.490 0.841 0.041 1.00 90.94 116 TYR A O 1
ATOM 952 N N . VAL A 1 117 ? -2.735 1.257 1.383 1.00 87.94 117 VAL A N 1
ATOM 953 C CA . VAL A 1 117 ? -2.171 2.301 0.530 1.00 87.94 117 VAL A CA 1
ATOM 954 C C . VAL A 1 117 ? -1.603 1.647 -0.721 1.00 87.94 117 VAL A C 1
ATOM 956 O O . VAL A 1 117 ? -0.838 0.683 -0.637 1.00 87.94 117 VAL A O 1
ATOM 959 N N . ILE A 1 118 ? -2.015 2.153 -1.878 1.00 80.94 118 ILE A N 1
ATOM 960 C CA . ILE A 1 118 ? -1.532 1.696 -3.176 1.00 80.94 118 ILE A CA 1
ATOM 961 C C . ILE A 1 118 ? -0.848 2.830 -3.909 1.00 80.94 118 ILE A C 1
ATOM 963 O O . ILE A 1 118 ? -1.066 3.996 -3.592 1.00 80.94 118 ILE A O 1
ATOM 967 N N . ASP A 1 119 ? -0.040 2.445 -4.893 1.00 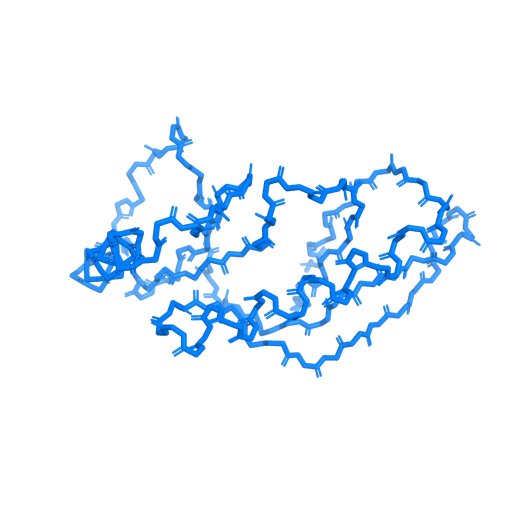68.25 119 ASP A N 1
ATOM 968 C CA . ASP A 1 119 ? 0.679 3.369 -5.761 1.00 68.25 119 ASP A CA 1
ATOM 969 C C . ASP A 1 119 ? 1.366 4.508 -4.976 1.00 68.25 119 ASP A C 1
ATOM 971 O O . ASP A 1 119 ? 1.119 5.688 -5.234 1.00 68.25 119 ASP A O 1
ATOM 975 N N . PRO A 1 120 ? 2.186 4.187 -3.951 1.00 63.47 120 PRO A N 1
ATOM 976 C CA . PRO A 1 120 ? 2.844 5.221 -3.175 1.00 63.47 120 PRO A CA 1
ATOM 977 C C . PRO A 1 120 ? 3.831 5.967 -4.082 1.00 63.47 120 PRO A C 1
ATOM 979 O O . PRO A 1 120 ? 4.911 5.476 -4.414 1.00 63.47 120 PRO A O 1
ATOM 982 N N . LEU A 1 121 ? 3.437 7.162 -4.513 1.00 59.88 121 LEU A N 1
ATOM 983 C CA . LEU A 1 121 ? 4.306 8.107 -5.199 1.00 59.88 121 LEU A CA 1
ATOM 984 C C . LEU A 1 121 ? 4.985 8.992 -4.158 1.00 59.88 121 LEU A C 1
ATOM 986 O O . LEU A 1 121 ? 4.316 9.641 -3.358 1.00 59.88 121 LEU A O 1
ATOM 990 N N . ASN A 1 122 ? 6.312 9.075 -4.207 1.00 49.72 122 ASN A N 1
ATOM 991 C CA . ASN A 1 122 ? 7.003 10.207 -3.604 1.00 49.72 122 ASN A CA 1
ATOM 992 C C . ASN A 1 122 ? 6.711 11.446 -4.463 1.00 49.72 122 ASN A C 1
ATOM 994 O O . ASN A 1 122 ? 6.764 11.363 -5.691 1.00 49.72 122 ASN A O 1
ATOM 998 N N . ILE A 1 123 ? 6.460 12.591 -3.830 1.00 46.19 123 ILE A N 1
ATOM 999 C CA . ILE A 1 123 ? 6.179 13.908 -4.438 1.00 46.19 123 ILE A CA 1
ATOM 1000 C C . ILE A 1 123 ? 7.283 14.432 -5.390 1.00 46.19 123 ILE A C 1
ATOM 1002 O O . ILE A 1 123 ? 7.166 15.526 -5.934 1.00 46.19 123 ILE A O 1
ATOM 1006 N N . HIS A 1 124 ? 8.339 13.648 -5.626 1.00 42.12 124 HIS A N 1
ATOM 1007 C CA . HIS A 1 124 ? 9.470 13.948 -6.505 1.00 42.12 124 HIS A CA 1
ATOM 1008 C C . HIS A 1 124 ? 9.656 12.955 -7.674 1.00 42.12 124 HIS A C 1
ATOM 1010 O O . HIS A 1 124 ? 10.660 13.036 -8.380 1.00 42.12 124 HIS A O 1
ATOM 1016 N N . ALA A 1 125 ? 8.745 11.996 -7.886 1.00 40.53 125 ALA A N 1
ATOM 1017 C CA . ALA A 1 125 ? 8.855 11.003 -8.962 1.00 40.53 125 ALA A CA 1
ATOM 1018 C C . ALA A 1 125 ? 7.871 11.284 -10.114 1.00 40.53 125 ALA A C 1
ATOM 1020 O O . ALA A 1 125 ? 6.669 11.421 -9.894 1.00 40.53 125 ALA A O 1
ATOM 1021 N N . HIS A 1 126 ? 8.381 11.339 -11.351 1.00 37.28 126 HIS A N 1
ATOM 1022 C CA . HIS A 1 126 ? 7.561 11.435 -12.564 1.00 37.28 126 HIS A CA 1
ATOM 1023 C C . HIS A 1 126 ? 6.803 10.120 -12.835 1.00 37.28 126 HIS A C 1
ATOM 1025 O O . HIS A 1 126 ? 7.326 9.026 -12.616 1.00 37.28 126 HIS A O 1
ATOM 1031 N N . ARG A 1 127 ? 5.553 10.253 -13.302 1.00 37.22 127 ARG A N 1
ATOM 1032 C CA . ARG A 1 127 ? 4.594 9.166 -13.567 1.00 37.22 127 ARG A CA 1
ATOM 1033 C C . ARG A 1 127 ? 4.976 8.335 -14.790 1.00 37.22 127 ARG A C 1
ATOM 1035 O O . ARG A 1 127 ? 4.973 8.896 -15.876 1.00 37.22 127 ARG A O 1
ATOM 1042 N N . LEU A 1 128 ? 5.154 7.023 -14.606 1.00 33.44 128 LEU A N 1
ATOM 1043 C CA . LEU A 1 128 ? 4.993 5.964 -15.619 1.00 33.44 128 LEU A CA 1
ATOM 1044 C C . LEU A 1 128 ? 4.713 4.637 -14.898 1.00 33.44 128 LEU A C 1
ATOM 1046 O O . LEU A 1 128 ? 5.626 4.137 -14.241 1.00 33.44 128 LEU A O 1
ATOM 1050 N N . LYS A 1 129 ? 3.488 4.083 -14.947 1.00 45.41 129 LYS A N 1
ATOM 1051 C CA . LYS A 1 129 ? 3.169 2.808 -14.266 1.00 45.41 129 LYS A CA 1
ATOM 1052 C C . LYS A 1 129 ? 2.022 2.016 -14.905 1.00 45.41 129 LYS A C 1
ATOM 1054 O O . LYS A 1 129 ? 0.960 2.567 -15.178 1.00 45.41 129 LYS A O 1
ATOM 1059 N N . PHE A 1 130 ? 2.205 0.693 -14.962 1.00 35.25 130 PHE A N 1
ATOM 1060 C CA . PHE A 1 130 ? 1.136 -0.311 -15.016 1.00 35.25 130 PHE A CA 1
ATOM 1061 C C . PHE A 1 130 ? 1.188 -1.162 -13.737 1.00 35.25 130 PHE A C 1
ATOM 1063 O O . PHE A 1 130 ? 2.236 -1.707 -13.386 1.00 35.25 130 PHE A O 1
ATOM 1070 N N . CYS A 1 131 ? 0.056 -1.316 -13.046 1.00 38.41 131 CYS A N 1
ATOM 1071 C CA . CYS A 1 131 ? -0.088 -2.229 -11.907 1.00 38.41 131 CYS A CA 1
ATOM 1072 C C . CYS A 1 131 ? -1.009 -3.388 -12.307 1.00 38.41 131 CYS A C 1
ATOM 1074 O O . CYS A 1 131 ? -2.191 -3.183 -12.596 1.00 38.41 131 CYS A O 1
ATOM 1076 N N . LEU A 1 132 ? -0.473 -4.612 -12.357 1.00 32.62 132 LEU A N 1
ATOM 1077 C CA . LEU A 1 132 ? -1.235 -5.795 -12.754 1.00 32.62 132 LEU A CA 1
ATOM 1078 C C . LEU A 1 132 ? -1.870 -6.458 -11.525 1.00 32.62 132 LEU A C 1
ATOM 1080 O O . LEU A 1 132 ? -1.226 -7.230 -10.814 1.00 32.62 132 LEU A O 1
ATOM 1084 N N . ILE A 1 133 ? -3.163 -6.218 -11.306 1.00 39.81 133 ILE A N 1
ATOM 1085 C CA . ILE A 1 133 ? -3.950 -6.943 -10.299 1.00 39.81 133 ILE A CA 1
ATOM 1086 C C . ILE A 1 133 ? -4.618 -8.144 -10.983 1.00 39.81 133 ILE A C 1
ATOM 1088 O O . ILE A 1 133 ? -5.683 -8.029 -11.598 1.00 39.81 133 ILE A O 1
ATOM 1092 N N . ILE A 1 134 ? -3.999 -9.326 -10.895 1.00 27.08 134 ILE A N 1
ATOM 1093 C CA . ILE A 1 134 ? -4.512 -10.544 -11.544 1.00 27.08 134 ILE A CA 1
ATOM 1094 C C . ILE A 1 134 ? -5.869 -10.936 -10.949 1.00 27.08 134 ILE A C 1
ATOM 1096 O O . ILE A 1 134 ? -5.987 -11.226 -9.762 1.00 27.08 134 ILE A O 1
ATOM 1100 N N . HIS A 1 135 ? -6.895 -11.002 -11.797 1.00 27.38 135 HIS A N 1
ATOM 1101 C CA . HIS A 1 135 ? -8.213 -11.521 -11.448 1.00 27.38 135 HIS A CA 1
ATOM 1102 C C . HIS A 1 135 ? -8.367 -12.954 -11.961 1.00 27.38 135 HIS A C 1
ATOM 1104 O O . HIS A 1 135 ? -8.574 -13.149 -13.157 1.00 27.38 135 HIS A O 1
ATOM 1110 N N . ARG A 1 136 ? -8.281 -13.938 -11.061 1.00 29.22 136 ARG A N 1
ATOM 1111 C CA . ARG A 1 136 ? -8.996 -15.210 -11.235 1.00 29.22 136 ARG A CA 1
ATOM 1112 C C . ARG A 1 136 ? -10.428 -15.041 -10.750 1.00 29.22 136 ARG A C 1
ATOM 1114 O O . ARG A 1 136 ? -10.590 -14.329 -9.722 1.00 29.22 136 ARG A O 1
#

Secondary structure (DSSP, 8-state):
--EE--------THHHHHHHHHHHHHHHHHHTT---PPEEEEEEEE-TTS-EEEEEEE---TT-EEE-TT-----TTT--HHHHHHHHHHHHHHHH-TT---TT-EEEE-TTS-EEEES---TT-----EEEE---

Radius of gyration: 15.54 Å; chains: 1; bounding box: 37×30×43 Å

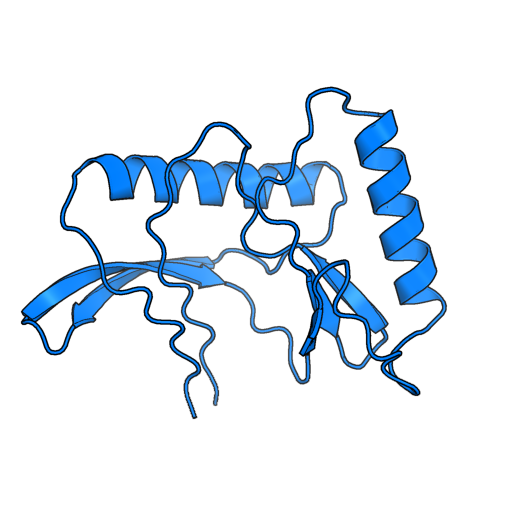pLDDT: mean 70.85, std 20.21, range [22.67, 94.81]